Protein AF-A0AAI8KWA6-F1 (afdb_monomer_lite)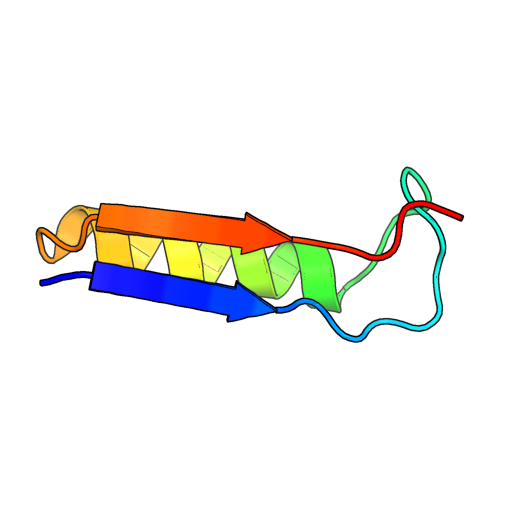

Organism: NCBI:txid67304

pLDDT: mean 94.85, std 6.56, range [60.0, 98.75]

Sequence (44 aa):
MKALVLNCTLKRSPDPSNTEALAGVVVEQLEKDGVDVRSYAPST

Secondary structure (DSSP, 8-state):
-EEEEE---SSPTTS--HHHHHHHHHHHHHHHTT-EEEEE----

Foldseek 3Di:
DEEEAEQPDPDAPPPDDPSVVVSVVVVVVCVVVVYHYDYDYHHD

Structure (mmCIF, N/CA/C/O backbone):
data_AF-A0AAI8KWA6-F1
#
_entry.id   AF-A0AAI8KWA6-F1
#
loop_
_atom_site.group_PDB
_atom_site.id
_atom_site.type_symbol
_atom_site.label_atom_id
_atom_site.label_alt_id
_atom_site.label_comp_id
_atom_site.label_asym_id
_atom_site.label_entity_id
_atom_site.label_seq_id
_atom_site.pdbx_PDB_ins_code
_atom_site.Cartn_x
_atom_site.Cartn_y
_atom_site.Cartn_z
_atom_site.occupancy
_atom_site.B_iso_or_equiv
_atom_site.auth_seq_id
_atom_site.auth_comp_id
_atom_site.auth_asym_id
_atom_site.auth_atom_id
_atom_site.pdbx_PDB_model_num
ATOM 1 N N . MET A 1 1 ? -8.723 2.838 12.436 1.00 94.00 1 MET A N 1
ATOM 2 C CA . MET A 1 1 ? -8.263 3.980 11.599 1.00 94.00 1 MET A CA 1
ATOM 3 C C . MET A 1 1 ? -8.109 3.481 10.161 1.00 94.00 1 MET A C 1
ATOM 5 O O . MET A 1 1 ? -8.077 2.269 9.994 1.00 94.00 1 MET A O 1
ATOM 9 N N . LYS A 1 2 ? -8.062 4.349 9.139 1.00 98.12 2 LYS A N 1
ATOM 10 C CA . LYS A 1 2 ? -7.853 3.938 7.736 1.00 98.12 2 LYS A CA 1
ATOM 11 C C . LYS A 1 2 ? -6.630 4.623 7.135 1.00 98.12 2 LYS A C 1
ATOM 13 O O . LYS A 1 2 ? -6.425 5.803 7.414 1.00 98.12 2 LYS A O 1
ATOM 18 N N . ALA A 1 3 ? -5.884 3.909 6.296 1.00 98.44 3 ALA A N 1
ATOM 19 C CA . ALA A 1 3 ? -4.739 4.445 5.564 1.00 98.44 3 ALA A CA 1
ATOM 20 C C . ALA A 1 3 ? -4.750 4.029 4.087 1.00 98.44 3 ALA A C 1
ATOM 22 O O . ALA A 1 3 ? -5.244 2.966 3.711 1.00 98.44 3 ALA A O 1
ATOM 23 N N . LEU A 1 4 ? -4.174 4.894 3.255 1.00 98.00 4 LEU A N 1
ATOM 24 C CA . LEU A 1 4 ? -3.950 4.657 1.836 1.00 98.00 4 LEU A CA 1
ATOM 25 C C . LEU A 1 4 ? -2.461 4.837 1.547 1.00 98.00 4 LEU A C 1
ATOM 27 O O . LEU A 1 4 ? -1.930 5.933 1.717 1.00 98.00 4 LEU A O 1
ATOM 31 N N . VAL A 1 5 ? -1.802 3.773 1.102 1.00 97.62 5 VAL A N 1
ATOM 32 C CA . VAL A 1 5 ? -0.399 3.800 0.683 1.00 97.62 5 VAL A CA 1
ATOM 33 C C . VAL A 1 5 ? -0.353 3.939 -0.835 1.00 97.62 5 VAL A C 1
ATOM 35 O O . VAL A 1 5 ? -0.768 3.041 -1.567 1.00 97.62 5 VAL A O 1
ATOM 38 N N . LEU A 1 6 ? 0.138 5.081 -1.312 1.00 96.81 6 LEU A N 1
ATOM 39 C CA . LEU A 1 6 ? 0.332 5.351 -2.735 1.00 96.81 6 LEU A CA 1
ATOM 40 C C . LEU A 1 6 ? 1.807 5.163 -3.088 1.00 96.81 6 LEU A C 1
ATOM 42 O O . LEU A 1 6 ? 2.649 5.988 -2.730 1.00 96.81 6 LEU A O 1
ATOM 46 N N . ASN A 1 7 ? 2.127 4.076 -3.787 1.00 95.00 7 ASN A N 1
ATOM 47 C CA . ASN A 1 7 ? 3.459 3.866 -4.331 1.00 95.00 7 ASN A CA 1
ATOM 48 C C . ASN A 1 7 ? 3.614 4.671 -5.630 1.00 95.00 7 ASN A C 1
ATOM 50 O O . ASN A 1 7 ? 3.047 4.329 -6.665 1.00 95.00 7 ASN A O 1
ATOM 54 N N . CYS A 1 8 ? 4.408 5.739 -5.570 1.00 95.75 8 CYS A N 1
ATOM 55 C CA . CYS A 1 8 ? 4.682 6.636 -6.696 1.00 95.75 8 CYS A CA 1
ATOM 56 C C . CYS A 1 8 ? 5.993 6.296 -7.429 1.00 95.75 8 CYS A C 1
ATOM 58 O O . CYS A 1 8 ? 6.657 7.182 -7.967 1.00 95.75 8 CYS A O 1
ATOM 60 N N . THR A 1 9 ? 6.421 5.031 -7.407 1.00 95.12 9 THR A N 1
ATOM 61 C CA . THR A 1 9 ? 7.568 4.581 -8.206 1.00 95.12 9 THR A CA 1
ATOM 62 C C . THR A 1 9 ? 7.314 4.784 -9.705 1.00 95.12 9 THR A C 1
ATOM 64 O O . THR A 1 9 ? 6.177 4.774 -10.155 1.00 95.12 9 THR A O 1
ATOM 67 N N . LEU A 1 10 ? 8.369 4.972 -10.502 1.00 94.94 10 LEU A N 1
ATOM 68 C CA . LEU A 1 10 ? 8.246 5.079 -11.967 1.00 94.94 10 LEU A CA 1
ATOM 69 C C . LEU A 1 10 ? 8.264 3.712 -12.670 1.00 94.94 10 LEU A C 1
ATOM 71 O O . LEU A 1 10 ? 8.068 3.632 -13.880 1.00 94.94 10 LEU A O 1
ATOM 75 N N . LYS A 1 11 ? 8.549 2.643 -11.921 1.00 92.44 11 LYS A N 1
ATOM 76 C CA . LYS A 1 11 ? 8.544 1.268 -12.423 1.00 92.44 11 LYS A CA 1
ATOM 77 C C . LYS A 1 11 ? 7.108 0.763 -12.522 1.00 92.44 11 LYS A C 1
ATOM 79 O O . LYS A 1 11 ? 6.306 1.012 -11.626 1.00 92.44 11 LYS A O 1
ATOM 84 N N . ARG A 1 12 ? 6.793 0.051 -13.598 1.00 90.81 12 ARG A N 1
ATOM 85 C CA . ARG A 1 12 ? 5.452 -0.503 -13.813 1.00 90.81 12 ARG A CA 1
ATOM 86 C C . ARG A 1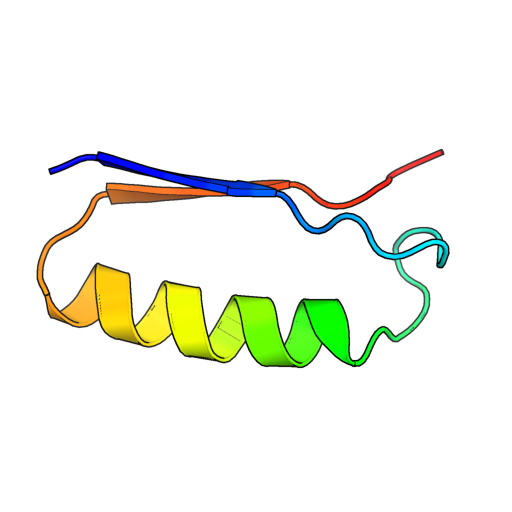 12 ? 5.303 -1.799 -13.042 1.00 90.81 12 ARG A C 1
ATOM 88 O O . ARG A 1 12 ? 6.247 -2.574 -12.994 1.00 90.81 12 ARG A O 1
ATOM 95 N N . SER A 1 13 ? 4.133 -2.093 -12.492 1.00 88.00 13 SER A N 1
ATOM 96 C CA . SER A 1 13 ? 3.876 -3.439 -11.973 1.00 88.00 13 SER A CA 1
ATOM 97 C C . SER A 1 13 ? 3.874 -4.474 -13.117 1.00 88.00 13 SER A C 1
ATOM 99 O O . SER A 1 13 ? 3.280 -4.203 -14.161 1.00 88.00 13 SER A O 1
ATOM 101 N N . PRO A 1 14 ? 4.489 -5.663 -12.948 1.00 90.19 14 PRO A N 1
ATOM 102 C CA . PRO A 1 14 ? 5.076 -6.216 -11.722 1.00 90.19 14 PRO A CA 1
ATOM 103 C C . PRO A 1 14 ? 6.605 -6.024 -11.588 1.00 90.19 14 PRO A C 1
ATOM 105 O O . PRO A 1 14 ? 7.244 -6.793 -10.869 1.00 90.19 14 PRO A O 1
ATOM 108 N N . ASP A 1 15 ? 7.218 -5.043 -12.258 1.00 91.44 15 ASP A N 1
ATOM 109 C CA . ASP A 1 15 ? 8.665 -4.820 -12.165 1.00 91.44 15 ASP A CA 1
ATOM 110 C C . ASP A 1 15 ? 9.096 -4.551 -10.711 1.00 91.44 15 ASP A C 1
ATOM 112 O O . ASP A 1 15 ? 8.475 -3.748 -10.002 1.00 91.44 15 ASP A O 1
ATOM 116 N N . PRO A 1 16 ? 10.204 -5.161 -10.250 1.00 92.06 16 PRO A N 1
ATOM 117 C CA . PRO A 1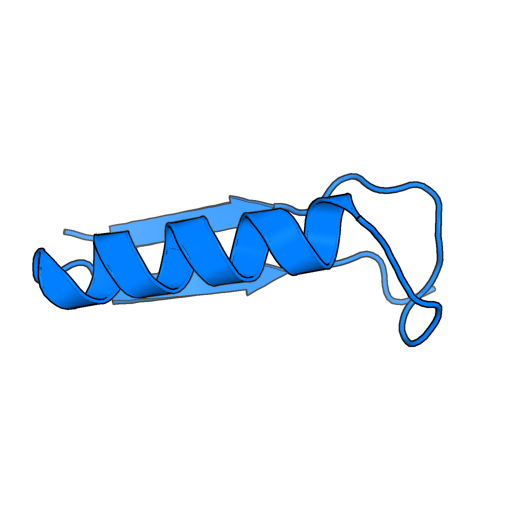 16 ? 10.649 -5.020 -8.873 1.00 92.06 16 PRO A CA 1
ATOM 118 C C . PRO A 1 16 ? 11.016 -3.568 -8.546 1.00 92.06 16 PRO A C 1
ATOM 120 O O . PRO A 1 16 ? 11.856 -2.942 -9.205 1.00 92.06 16 PRO A O 1
ATOM 123 N N . SER A 1 17 ? 10.432 -3.043 -7.468 1.00 94.62 17 SER A N 1
ATOM 124 C CA . SER A 1 17 ? 10.628 -1.677 -6.985 1.00 94.62 17 SER A CA 1
ATOM 125 C C . SER A 1 17 ? 11.039 -1.655 -5.514 1.00 94.62 17 SER A C 1
ATOM 127 O O . SER A 1 17 ? 10.380 -2.249 -4.666 1.00 94.62 17 SER A O 1
ATOM 129 N N . ASN A 1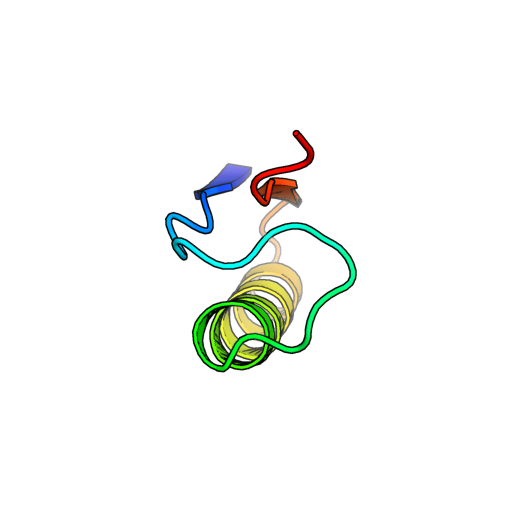 18 ? 12.097 -0.906 -5.188 1.00 96.44 18 ASN A N 1
ATOM 130 C CA . ASN A 1 18 ? 12.513 -0.703 -3.795 1.00 96.44 18 ASN A CA 1
ATOM 131 C C . ASN A 1 18 ? 11.421 0.017 -2.990 1.00 96.44 18 ASN A C 1
ATOM 133 O O . ASN A 1 18 ? 11.256 -0.240 -1.802 1.00 96.44 18 ASN A O 1
ATOM 137 N N . THR A 1 19 ? 10.659 0.901 -3.641 1.00 96.44 19 THR A N 1
ATOM 138 C CA . THR A 1 19 ? 9.531 1.596 -3.014 1.00 96.44 19 THR A CA 1
ATOM 139 C C . THR A 1 19 ? 8.385 0.634 -2.711 1.00 96.44 19 THR A C 1
ATOM 141 O O . THR A 1 19 ? 7.739 0.803 -1.687 1.00 96.44 19 THR A O 1
ATOM 144 N N . GLU A 1 20 ? 8.174 -0.402 -3.534 1.00 96.25 20 GLU A N 1
ATOM 145 C CA . GLU A 1 20 ? 7.185 -1.455 -3.242 1.00 96.25 20 GLU A CA 1
ATOM 146 C C . GLU A 1 20 ? 7.618 -2.295 -2.036 1.00 96.25 20 GLU A C 1
ATOM 148 O O . GLU A 1 20 ? 6.824 -2.542 -1.134 1.00 96.25 20 GLU A O 1
ATOM 153 N N . ALA A 1 21 ? 8.905 -2.648 -1.957 1.00 96.44 21 ALA A N 1
ATOM 154 C CA . ALA A 1 21 ? 9.445 -3.353 -0.795 1.00 96.44 21 ALA A CA 1
ATOM 155 C C . ALA A 1 21 ? 9.279 -2.539 0.503 1.00 96.44 21 ALA A C 1
ATOM 157 O O . ALA A 1 21 ? 8.850 -3.077 1.521 1.00 96.44 21 ALA A O 1
ATOM 158 N N . LEU A 1 22 ? 9.562 -1.230 0.465 1.00 97.56 22 LEU A N 1
ATOM 159 C CA . LEU A 1 22 ? 9.325 -0.335 1.601 1.00 97.56 22 LEU A CA 1
ATOM 160 C C . LEU A 1 22 ? 7.831 -0.191 1.924 1.00 97.56 22 LEU A C 1
ATOM 162 O O . LEU A 1 22 ? 7.465 -0.191 3.098 1.00 97.56 22 LEU A O 1
ATOM 166 N N . ALA A 1 23 ? 6.969 -0.083 0.908 1.00 97.00 23 ALA A N 1
ATOM 167 C CA . ALA A 1 23 ? 5.523 -0.013 1.098 1.00 97.00 23 ALA A CA 1
ATOM 168 C C . ALA A 1 23 ? 5.006 -1.242 1.859 1.00 97.00 23 ALA A C 1
ATOM 170 O O . ALA A 1 23 ? 4.222 -1.075 2.788 1.00 97.00 23 ALA A O 1
ATOM 171 N N . GLY A 1 24 ? 5.513 -2.440 1.550 1.00 97.38 24 GLY A N 1
ATOM 172 C CA . GLY A 1 24 ? 5.197 -3.665 2.289 1.00 97.38 24 GLY A CA 1
ATOM 173 C C . 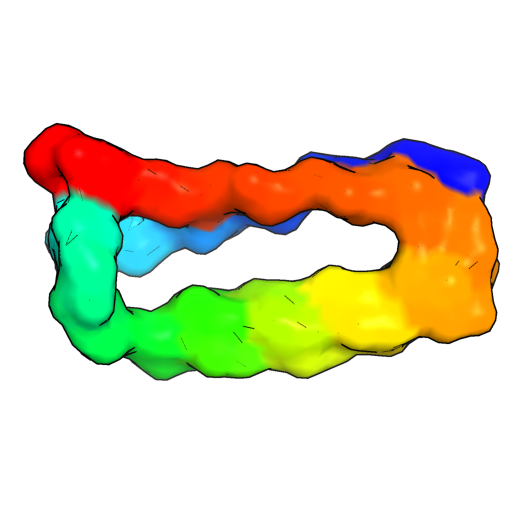GLY A 1 24 ? 5.535 -3.579 3.782 1.00 97.38 24 GLY A C 1
ATOM 174 O O . GLY A 1 24 ? 4.683 -3.876 4.614 1.00 97.38 24 GLY A O 1
ATOM 175 N N . VAL A 1 25 ? 6.733 -3.091 4.131 1.00 98.44 25 VAL A N 1
ATOM 176 C CA . VAL A 1 25 ? 7.152 -2.911 5.539 1.00 98.44 25 VAL A CA 1
ATOM 177 C C . VAL A 1 25 ? 6.231 -1.937 6.282 1.00 98.44 25 VAL A C 1
ATOM 179 O O . VAL A 1 25 ? 5.867 -2.168 7.434 1.00 98.44 25 VAL A O 1
ATOM 182 N N . VAL A 1 26 ? 5.839 -0.841 5.628 1.00 98.06 26 VAL A N 1
ATOM 183 C CA . VAL A 1 26 ? 4.948 0.167 6.223 1.00 98.06 26 VAL A CA 1
ATOM 184 C C . VAL A 1 26 ? 3.531 -0.381 6.407 1.00 98.06 26 VAL A C 1
ATOM 186 O O . VAL A 1 26 ? 2.945 -0.181 7.469 1.00 98.06 26 VAL A O 1
ATOM 189 N N . VAL A 1 27 ? 2.986 -1.076 5.402 1.00 98.50 27 VAL A N 1
ATOM 190 C CA . VAL A 1 27 ? 1.660 -1.714 5.478 1.00 98.50 27 VAL A CA 1
ATOM 191 C C . VAL A 1 27 ? 1.623 -2.711 6.635 1.00 98.50 27 VAL A C 1
ATOM 193 O O . VAL A 1 27 ? 0.730 -2.614 7.471 1.00 98.50 27 VAL A O 1
ATOM 196 N N . GLU A 1 28 ? 2.628 -3.584 6.746 1.00 98.69 28 GLU A N 1
ATOM 197 C CA . GLU A 1 28 ? 2.696 -4.599 7.804 1.00 98.69 28 GLU A CA 1
ATOM 198 C C . GLU A 1 28 ? 2.660 -3.974 9.208 1.00 98.69 28 GLU A C 1
ATOM 200 O O . GLU A 1 28 ? 1.956 -4.457 10.098 1.00 98.69 28 GLU A O 1
ATOM 205 N N . GLN A 1 29 ? 3.402 -2.884 9.427 1.00 98.62 29 GLN A N 1
ATOM 206 C CA . GLN A 1 29 ? 3.406 -2.211 10.724 1.00 98.62 29 GLN A CA 1
ATOM 207 C C . GLN A 1 29 ? 2.066 -1.519 11.019 1.00 98.62 29 GLN A C 1
ATOM 209 O O . GLN A 1 29 ? 1.560 -1.623 12.133 1.00 98.62 29 GLN A O 1
ATOM 214 N N . LEU A 1 30 ? 1.461 -0.856 10.029 1.00 98.50 30 LEU A N 1
ATOM 215 C CA . LEU A 1 30 ? 0.163 -0.195 10.194 1.00 98.50 30 LEU A CA 1
ATOM 216 C C . LEU A 1 30 ? -0.964 -1.194 10.493 1.00 98.50 30 LEU A C 1
ATOM 218 O O . LEU A 1 30 ? -1.828 -0.920 11.326 1.00 98.50 30 LEU A O 1
ATOM 222 N N . GLU A 1 31 ? -0.948 -2.364 9.857 1.00 98.50 31 GLU A N 1
ATOM 223 C CA . GLU A 1 31 ? -1.904 -3.435 10.145 1.00 98.50 31 GLU A CA 1
ATOM 224 C C . GLU A 1 31 ? -1.746 -3.965 11.579 1.00 98.50 31 GLU A C 1
ATOM 226 O O . GLU A 1 31 ? -2.749 -4.145 12.276 1.00 98.50 31 GLU A O 1
ATOM 231 N N . LYS A 1 32 ? -0.505 -4.136 12.068 1.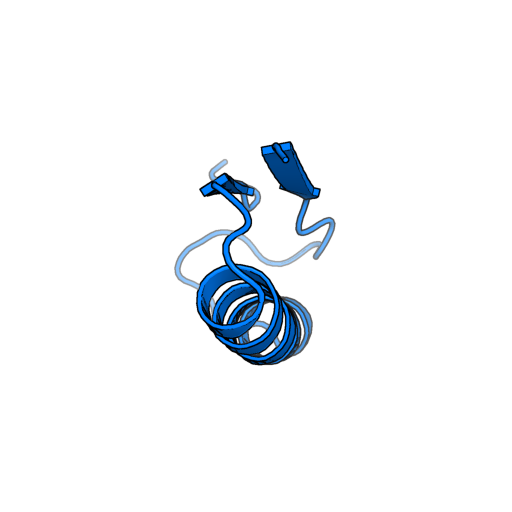00 98.69 32 LYS A N 1
ATOM 232 C CA . LYS A 1 32 ? -0.220 -4.506 13.472 1.00 98.69 32 LYS A CA 1
ATOM 233 C C . LYS A 1 32 ? -0.770 -3.487 14.473 1.00 98.69 32 LYS A C 1
ATOM 235 O O . LYS A 1 32 ? -1.216 -3.876 15.550 1.00 98.69 32 LYS A O 1
ATOM 240 N N . ASP A 1 33 ? -0.800 -2.214 14.094 1.00 98.50 33 ASP A N 1
ATOM 241 C CA . ASP A 1 33 ? -1.348 -1.125 14.907 1.00 98.50 33 ASP A CA 1
ATOM 242 C C . ASP A 1 33 ? -2.887 -0.990 14.777 1.00 98.50 33 ASP A C 1
ATOM 244 O O . ASP A 1 33 ? -3.492 -0.068 15.331 1.00 98.50 33 ASP A O 1
ATOM 248 N N . GLY A 1 34 ? -3.554 -1.907 14.063 1.00 98.56 34 GLY A N 1
ATOM 249 C CA . GLY A 1 34 ? -5.014 -1.944 13.912 1.00 98.56 34 GLY A CA 1
ATOM 250 C C . GLY A 1 34 ? -5.571 -0.981 12.855 1.00 98.56 34 GLY A C 1
ATOM 251 O O . GLY A 1 34 ? -6.733 -0.556 12.936 1.00 98.56 34 GLY A O 1
ATOM 252 N N . VAL A 1 35 ? -4.754 -0.588 11.876 1.00 98.75 35 VAL A N 1
ATOM 253 C CA . VAL A 1 35 ? -5.169 0.252 10.746 1.00 98.75 35 VAL A CA 1
ATOM 254 C C . VAL A 1 35 ? -5.655 -0.621 9.584 1.00 98.75 35 VAL A C 1
ATOM 256 O O . VAL A 1 35 ? -5.005 -1.586 9.208 1.00 98.75 35 VAL A O 1
ATOM 259 N N . ASP A 1 36 ? -6.791 -0.254 8.986 1.00 98.62 36 ASP A N 1
ATOM 260 C CA . ASP A 1 36 ? -7.274 -0.821 7.716 1.00 98.62 36 ASP A CA 1
ATOM 261 C C . ASP A 1 36 ? -6.563 -0.108 6.555 1.00 98.62 36 ASP A C 1
ATOM 263 O O . ASP A 1 36 ? -6.778 1.093 6.332 1.00 98.62 36 ASP A O 1
ATOM 267 N N . VAL A 1 37 ? -5.664 -0.821 5.870 1.00 98.62 37 VAL A N 1
ATOM 268 C CA . VAL A 1 37 ? -4.759 -0.258 4.861 1.00 98.62 37 VAL A CA 1
ATOM 269 C C . VAL A 1 37 ? -5.129 -0.745 3.462 1.00 98.62 37 VAL A C 1
ATOM 271 O O . VAL A 1 37 ? -5.363 -1.926 3.229 1.00 98.62 37 VAL A O 1
ATOM 274 N N . ARG A 1 38 ? -5.123 0.172 2.488 1.00 98.19 38 ARG A N 1
ATOM 275 C CA . ARG A 1 38 ? -5.109 -0.165 1.055 1.00 98.19 38 ARG A CA 1
ATOM 276 C C . ARG A 1 38 ? -3.830 0.355 0.417 1.00 98.19 38 ARG A C 1
ATOM 278 O O . ARG A 1 38 ? -3.445 1.490 0.694 1.00 98.19 38 ARG A O 1
ATOM 285 N N . SER A 1 39 ? -3.210 -0.428 -0.462 1.00 96.31 39 SER A N 1
ATOM 286 C CA . SER A 1 39 ? -2.064 0.014 -1.262 1.00 96.31 39 SER A CA 1
ATOM 287 C C . SER A 1 39 ? -2.401 0.064 -2.753 1.00 96.31 39 SER A C 1
ATOM 289 O O . SER A 1 39 ? -3.209 -0.721 -3.252 1.00 96.31 39 SER A O 1
ATOM 291 N N . TYR A 1 40 ? -1.791 1.016 -3.459 1.00 95.75 40 TYR A N 1
ATOM 292 C CA . TYR A 1 40 ? -1.841 1.119 -4.917 1.00 95.75 40 TYR A CA 1
ATOM 293 C C . TYR A 1 40 ? -0.443 1.397 -5.464 1.00 95.75 40 TYR A C 1
ATOM 295 O O . TYR A 1 40 ? 0.292 2.215 -4.910 1.00 95.75 40 TYR A O 1
ATOM 303 N N . ALA A 1 41 ? -0.119 0.756 -6.583 1.00 92.31 41 ALA A N 1
ATOM 304 C CA . ALA A 1 41 ? 1.095 0.972 -7.361 1.00 92.31 41 ALA A CA 1
ATOM 305 C C . ALA A 1 41 ? 0.731 1.223 -8.841 1.00 92.31 41 ALA A C 1
ATOM 307 O O . ALA A 1 41 ? -0.391 0.906 -9.255 1.00 92.31 41 ALA A O 1
ATOM 308 N N . PRO A 1 42 ? 1.631 1.808 -9.650 1.00 90.69 42 PRO A N 1
ATOM 309 C CA . PRO A 1 42 ? 1.348 2.128 -11.046 1.00 90.69 42 PRO A CA 1
ATOM 310 C C . PRO A 1 42 ? 1.203 0.853 -11.893 1.00 90.69 42 PRO A C 1
ATOM 312 O O . PRO A 1 42 ? 2.123 0.039 -11.971 1.00 90.69 42 PRO A O 1
ATOM 315 N N . SER A 1 43 ? 0.053 0.697 -12.555 1.00 78.19 43 SER A N 1
ATOM 316 C CA . SER A 1 43 ? -0.338 -0.522 -13.284 1.00 78.19 43 SER A CA 1
ATOM 317 C C . SER A 1 43 ? -0.276 -0.426 -14.817 1.00 78.19 43 SER A C 1
ATOM 319 O O . SER A 1 43 ? -0.522 -1.428 -15.487 1.00 78.19 43 SER A O 1
ATOM 321 N N . THR A 1 44 ? 0.033 0.749 -15.379 1.00 60.00 44 THR A N 1
ATOM 322 C CA . THR A 1 44 ? 0.054 1.029 -16.835 1.00 60.00 44 THR A CA 1
ATOM 323 C C . THR A 1 44 ? 1.442 1.167 -17.423 1.00 60.00 44 THR A C 1
ATOM 325 O O . THR A 1 44 ? 2.274 1.884 -16.826 1.00 60.00 44 THR A O 1
#

InterPro domains:
  IPR029039 Flavoprotein-like superfamily [SSF52218] (1-39)

Radius of gyration: 10.85 Å; chains: 1; bounding box: 21×13×32 Å